Protein 1WY9 (pdb70)

CATH classification: 1.10.238.10

Nearest PDB structures (foldseek):
  1wy9-assembly1_A  TM=1.009E+00  e=7.025E-19  Mus musculus
  2d58-assembly1_A  TM=7.944E-01  e=2.315E-12  Homo sapiens
  2jjz-assembly3_C  TM=7.724E-01  e=2.182E-10  Homo sapiens
  2g2b-assembly1_A  TM=6.804E-01  e=5.545E-11  Homo sapiens
  2vtg-assembly1_A  TM=7.679E-01  e=1.416E-08  Homo sapiens

Radius of gyration: 14.22 Å; Cα contacts (8 Å, |Δi|>4): 93; chains: 1; bounding bo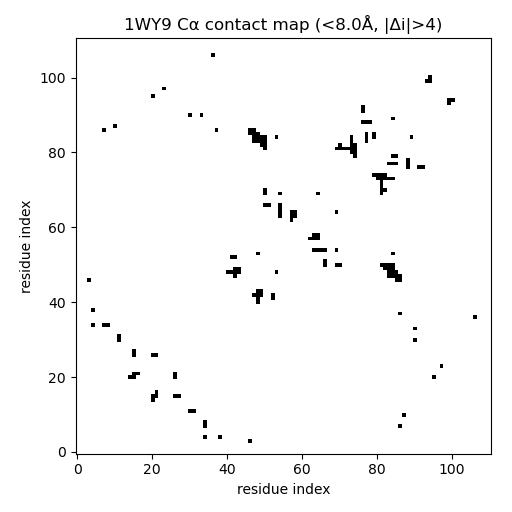x: 37×31×33 Å

Sequence (111 aa):
KAQQEERLEGINKQFLDDPKYSNDEDLPSKLEAFKVKYMEFDLNGNGDIDIMSLKRMLEKLGVPKTHLELKRLIREVSSGSEETFSYSDFLRMMLGKRSAILRMILMYEEK

GO terms:
  GO:0030046 parallel actin filament bundle assembly (P, IDA)
  GO:0051015 actin filament binding (F, IMP)
  GO:0051764 actin crosslink formation (P, IMP)
  GO:0001726 ruffle (C, IDA)
  GO:0001891 phagocytic cup (C, IDA)
  GO:0005737 cytoplasm (C, IDA)
  GO:0005884 actin filament (C, IDA)
  GO:0051017 actin filament bundle assembly (P, IDA)
  GO:0005515 protein binding (F, IPI)
  GO:0032587 ruffle membrane (C, IDA)
  GO:0005509 calcium ion binding (F, IDA)
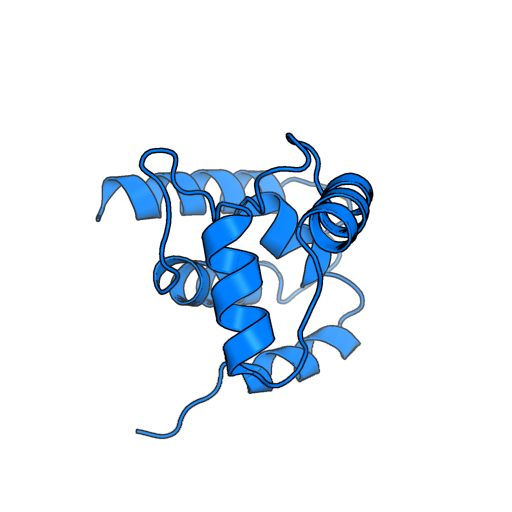  GO:0005634 nucleus (C, IDA)
  GO:0030027 lamellipodium (C, IDA)
  GO:0016601 Rac protein signal transduction (P, IMP)
  GO:0097178 ruffle assembly (P, IMP)
  GO:0006911 phagocytosis, engulfment (P, IMP)

Solvent-accessible surface area: 7645 Å² total; per-residue (Å²): 170,74,98,26,62,96,119,3,65,39,43,8,149,113,11,68,122,54,106,164,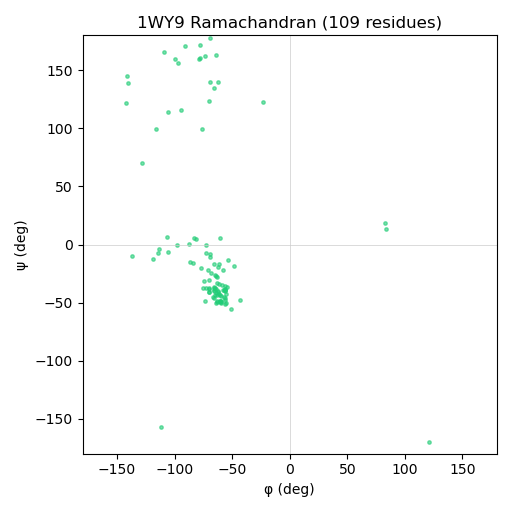22,87,133,27,118,57,6,73,78,9,2,91,36,4,14,90,53,0,64,107,46,99,45,47,91,96,4,25,3,50,10,113,8,24,54,136,47,40,79,145,140,58,84,96,77,74,70,116,73,2,48,170,94,3,150,134,72,20,92,49,62,46,84,28,20,22,3,20,1,13,0,82,89,30,13,38,148,176,69,6,70,123,100,27,127,157,50,149,100,144,202

B-factor: mean 39.29, std 13.26, range [19.3, 87.41]

Foldseek 3Di:
DVVLLVVLVVVLVVVCVDPVPVPPPCSVVVSVVLSVVLVPFDADPVSWQFLVSVQVVCVVVVRHDDSVRQLVVCVVQDPDHSGTCHSVSVVSVQDDDCVSVVVVCVVDDDD

InterPro domains:
  IPR002048 EF-hand domain [PS50222] (45-80)
  IPR011992 EF-hand domain pair [SSF47473] (36-111)
  IPR042433 Allograft inflammatory factor 1 [PTHR10356] (2-147)
  IPR049025 Allograft inflammatory factor 1-like, EF-hand domain pair [PF21008] (8-147)

Secondary structure (DSSP, 8-state):
-HHHHHHHHHHHHHHTT-HHHHT-TTHHHHHHHHHHHHTTS---TTSSEEHHHHHHHHHHTT----HHHHHHHHHHH-SS-TTEE-HHHHHHHH-SSGGGGGGGGGG----

Organism: Mus musculus (NCBI:txid10090)

Structure (mmCIF, N/CA/C/O backbone):
data_1WY9
#
_entry.id   1WY9
#
_cell.length_a   44.056
_cell.length_b   44.056
_cell.length_c   99.144
_cell.angle_alpha   90.00
_cell.angle_beta   90.00
_cell.angle_gamma   120.00
#
_symmetry.space_group_name_H-M   'P 32 2 1'
#
loop_
_entity.id
_entity.type
_entity.pdbx_description
1 polymer 'Allograft inflammatory factor 1'
2 non-polymer 'CALCIUM ION'
3 water water
#
loop_
_atom_site.group_PDB
_atom_site.id
_atom_site.type_symbol
_atom_site.label_atom_id
_atom_site.label_alt_id
_atom_site.label_comp_id
_atom_site.label_asym_id
_atom_site.label_entity_id
_atom_site.label_seq_id
_atom_site.pdbx_PDB_ins_code
_atom_site.Cartn_x
_atom_site.Cartn_y
_atom_site.Cartn_z
_atom_site.occupancy
_atom_site.B_iso_or_equiv
_atom_site.auth_seq_id
_atom_site.auth_comp_id
_atom_site.auth_asym_id
_atom_site.auth_atom_id
_atom_site.pdbx_PDB_model_num
ATOM 1 N N . LYS A 1 17 ? 11.384 36.011 66.430 1.00 56.96 17 LYS A N 1
ATOM 2 C CA . LYS A 1 17 ? 11.795 36.381 67.816 1.00 55.97 17 LYS A CA 1
ATOM 3 C C . LYS A 1 17 ? 12.064 35.148 68.676 1.00 54.17 17 LYS A C 1
ATOM 4 O O . LYS A 1 17 ? 11.855 34.006 68.246 1.00 52.76 17 LYS A O 1
ATOM 10 N N . ALA A 1 18 ? 12.518 35.394 69.901 1.00 51.74 18 ALA A N 1
ATOM 11 C CA . ALA A 1 18 ? 12.833 34.327 70.843 1.00 48.58 18 ALA A CA 1
ATOM 12 C C . ALA A 1 18 ? 11.605 33.491 71.203 1.00 46.43 18 ALA A C 1
ATOM 13 O O . ALA A 1 18 ? 11.691 32.270 71.306 1.00 44.70 18 ALA A O 1
ATOM 15 N N . GLN A 1 19 ? 10.466 34.145 71.401 1.00 44.46 19 GLN A N 1
ATOM 16 C CA . GLN A 1 19 ? 9.252 33.419 71.747 1.00 43.28 19 GLN A CA 1
ATOM 17 C C . GLN A 1 19 ? 8.805 32.543 70.578 1.00 43.37 19 GLN A C 1
ATOM 18 O O . GLN A 1 19 ? 8.468 31.369 70.763 1.00 43.51 19 GLN A O 1
ATOM 24 N N . GLN A 1 20 ? 8.817 33.112 69.376 1.00 43.02 20 GLN A N 1
ATOM 25 C CA . GLN A 1 20 ? 8.412 32.373 68.188 1.00 42.94 20 GLN A CA 1
ATOM 26 C C . GLN A 1 20 ? 9.252 31.103 68.056 1.00 42.69 20 GLN A C 1
ATOM 27 O O . GLN A 1 20 ? 8.740 30.035 67.721 1.00 42.00 20 GLN A O 1
ATOM 33 N N . GLU A 1 21 ? 10.541 31.218 68.352 1.00 42.39 21 GLU A N 1
ATOM 34 C CA . GLU A 1 21 ? 11.434 30.076 68.248 1.00 42.82 21 GLU A CA 1
ATOM 35 C C . GLU A 1 21 ? 11.181 29.021 69.326 1.00 40.35 21 GLU A C 1
ATOM 36 O O . GLU A 1 21 ? 11.266 27.818 69.059 1.00 39.26 21 GLU A O 1
ATOM 42 N N . GLU A 1 22 ? 10.874 29.469 70.541 1.00 37.55 22 GLU A N 1
ATOM 43 C CA . GLU A 1 22 ? 10.614 28.544 71.641 1.00 35.39 22 GLU A CA 1
ATOM 44 C C . GLU A 1 22 ? 9.342 27.767 71.333 1.00 30.99 22 GLU A C 1
ATOM 45 O O . GLU A 1 22 ? 9.244 26.579 71.636 1.00 30.24 22 GLU A O 1
ATOM 51 N N . ARG A 1 23 ? 8.376 28.445 70.725 1.00 28.97 23 ARG A N 1
ATOM 52 C CA . ARG A 1 23 ? 7.115 27.809 70.345 1.00 31.29 23 ARG A CA 1
ATOM 53 C C . ARG A 1 23 ? 7.411 26.679 69.361 1.00 28.97 23 ARG A C 1
ATOM 54 O O . ARG A 1 23 ? 6.928 25.558 69.520 1.00 29.80 23 ARG A O 1
ATOM 62 N N . LEU A 1 24 ? 8.212 26.977 68.345 1.00 27.74 24 LEU A N 1
ATOM 63 C CA . LEU A 1 24 ? 8.560 25.960 67.360 1.00 28.16 24 LEU A CA 1
ATOM 64 C C . LEU A 1 24 ? 9.348 24.844 68.040 1.00 27.31 24 LEU A C 1
ATOM 65 O O . LEU A 1 24 ? 9.180 23.670 67.715 1.00 26.88 24 LEU A O 1
ATOM 70 N N . GLU A 1 25 ? 10.211 25.214 68.981 1.00 27.08 25 GLU A N 1
ATOM 71 C CA . GLU A 1 25 ? 11.000 24.218 69.694 1.00 29.60 25 GLU A CA 1
ATOM 72 C C . GLU A 1 25 ? 10.040 23.368 70.515 1.00 27.91 25 GLU A C 1
ATOM 73 O O . GLU A 1 25 ? 10.221 22.156 70.648 1.00 28.62 25 GLU A O 1
ATOM 79 N N . GLY A 1 26 ? 9.004 24.008 71.052 1.00 26.99 26 GLY A N 1
ATOM 80 C CA . GLY A 1 26 ? 8.006 23.276 71.815 1.00 26.84 26 GLY A CA 1
ATOM 81 C C . GLY A 1 26 ? 7.341 22.250 70.908 1.00 24.38 26 GLY A C 1
ATOM 82 O O . GLY A 1 26 ? 7.123 21.109 71.300 1.00 23.66 26 GLY A O 1
ATOM 83 N N . ILE A 1 27 ? 7.022 22.658 69.682 1.00 24.80 27 ILE A N 1
ATOM 84 C CA . ILE A 1 27 ? 6.407 21.753 68.714 1.00 23.65 27 ILE A CA 1
ATOM 85 C C . ILE A 1 27 ? 7.391 20.649 68.331 1.00 25.81 27 ILE A C 1
ATOM 86 O O . ILE A 1 27 ? 6.990 19.492 68.150 1.00 25.59 27 ILE A O 1
ATOM 91 N N . ASN A 1 28 ? 8.671 21.001 68.192 1.00 24.42 28 ASN A N 1
ATOM 92 C CA . ASN A 1 28 ? 9.685 20.001 67.858 1.00 26.57 28 ASN A CA 1
ATOM 93 C C . ASN A 1 28 ? 9.706 18.953 68.965 1.00 28.17 28 ASN A C 1
ATOM 94 O O . ASN A 1 28 ? 9.658 17.753 68.696 1.00 29.19 28 ASN A O 1
ATOM 99 N N . LYS A 1 29 ? 9.777 19.406 70.213 1.00 30.09 29 LYS A N 1
ATOM 100 C CA . LYS A 1 29 ? 9.791 18.473 71.336 1.00 33.70 29 LYS A CA 1
ATOM 101 C C . LYS A 1 29 ? 8.555 17.603 71.258 1.00 35.05 29 LYS A C 1
ATOM 102 O O . LYS A 1 29 ? 8.613 16.407 71.531 1.00 36.25 29 LYS A O 1
ATOM 108 N N . GLN A 1 30 ? 7.438 18.207 70.867 1.00 35.12 30 GLN A N 1
ATOM 109 C CA . GLN A 1 30 ? 6.206 17.457 70.709 1.00 36.81 30 GLN A CA 1
ATOM 110 C C . GLN A 1 30 ? 6.493 16.327 69.726 1.00 37.34 30 GLN A C 1
ATOM 111 O O . GLN A 1 30 ? 6.210 15.165 70.005 1.00 35.79 30 GLN A O 1
ATOM 117 N N . PHE A 1 31 ? 7.072 16.674 68.578 1.00 37.58 31 PHE A N 1
ATOM 118 C CA . PHE A 1 31 ? 7.394 15.674 67.564 1.00 39.23 31 PHE A CA 1
ATOM 119 C C . PHE A 1 31 ? 8.455 14.663 68.016 1.00 41.06 31 PHE A C 1
ATOM 120 O O . PHE A 1 31 ? 8.487 13.538 67.520 1.00 40.26 31 PHE A O 1
ATOM 128 N N . LEU A 1 32 ? 9.321 15.054 68.948 1.00 45.33 32 LEU A N 1
ATOM 129 C CA . LEU A 1 32 ? 10.358 14.139 69.442 1.00 49.09 32 LEU A CA 1
ATOM 130 C C . LEU A 1 32 ? 9.805 13.042 70.354 1.00 52.58 32 LEU A C 1
ATOM 131 O O . LEU A 1 32 ? 10.560 12.206 70.852 1.00 53.51 32 LEU A O 1
ATOM 136 N N . ASP A 1 33 ? 8.497 13.051 70.587 1.00 56.23 33 ASP A N 1
ATOM 137 C CA . ASP A 1 33 ? 7.874 12.037 71.431 1.00 60.94 33 ASP A CA 1
ATOM 138 C C . ASP A 1 33 ? 6.849 11.245 70.640 1.00 62.92 33 ASP A C 1
ATOM 139 O O . ASP A 1 33 ? 6.371 10.204 71.090 1.00 64.45 33 ASP A O 1
ATOM 144 N N . ASP A 1 34 ? 6.518 11.749 69.457 1.00 64.73 34 ASP A N 1
ATOM 145 C CA . ASP A 1 34 ? 5.557 11.094 68.588 1.00 66.05 34 ASP A CA 1
ATOM 146 C C . ASP A 1 34 ? 6.183 9.821 68.040 1.00 67.04 34 ASP A C 1
ATOM 147 O O . ASP A 1 34 ? 7.245 9.858 67.421 1.00 66.68 34 ASP A O 1
ATOM 152 N N . PRO A 1 35 ? 5.530 8.672 68.268 1.00 69.09 35 PRO A N 1
ATOM 153 C CA . PRO A 1 35 ? 6.007 7.361 67.809 1.00 69.17 35 PRO A CA 1
ATOM 154 C C . PRO A 1 35 ? 6.275 7.264 66.308 1.00 69.38 35 PRO A C 1
ATOM 155 O O . PRO A 1 35 ? 7.277 6.686 65.886 1.00 69.81 35 PRO A O 1
ATOM 159 N N . LYS A 1 36 ? 5.382 7.832 65.505 1.00 68.88 36 LYS A N 1
ATOM 160 C CA . LYS A 1 36 ? 5.530 7.780 64.055 1.00 68.31 36 LYS A CA 1
ATOM 161 C C . LYS A 1 36 ? 6.806 8.447 63.535 1.00 67.74 36 LYS A C 1
ATOM 162 O O . LYS A 1 36 ? 7.000 8.560 62.322 1.00 67.28 36 LYS A O 1
ATOM 168 N N . TYR A 1 37 ? 7.679 8.883 64.439 1.00 66.36 37 TYR A N 1
ATOM 169 C CA . TYR A 1 37 ? 8.919 9.535 64.023 1.00 66.02 37 TYR A CA 1
ATOM 170 C C . TYR A 1 37 ? 10.112 9.061 64.838 1.00 66.00 37 TYR A C 1
ATOM 171 O O . TYR A 1 37 ? 11.260 9.366 64.514 1.00 64.96 37 TYR A O 1
ATOM 180 N N . SER A 1 38 ? 9.829 8.311 65.895 1.00 66.69 38 SER A N 1
ATOM 181 C CA . SER A 1 38 ? 10.870 7.790 66.775 1.00 67.18 38 SER A CA 1
ATOM 182 C C . SER A 1 38 ? 11.876 6.923 66.021 1.00 66.39 38 SER A C 1
ATOM 183 O O . SER A 1 38 ? 13.010 6.744 66.463 1.00 65.90 38 SER A O 1
ATOM 186 N N . ASN A 1 39 ? 11.455 6.403 64.873 1.00 66.32 39 ASN A N 1
ATOM 187 C CA . ASN A 1 39 ? 12.293 5.532 64.057 1.00 65.71 39 ASN A CA 1
ATOM 188 C C . ASN A 1 39 ? 13.268 6.262 63.132 1.00 64.51 39 ASN A C 1
ATOM 189 O O . ASN A 1 39 ? 13.947 5.623 62.322 1.00 65.02 39 ASN A O 1
ATOM 194 N N . ASP A 1 40 ? 13.338 7.589 63.250 1.00 62.70 40 ASP A N 1
ATOM 195 C CA . ASP A 1 40 ? 14.238 8.405 62.424 1.00 59.24 40 ASP A CA 1
ATOM 196 C C . ASP A 1 40 ? 15.432 8.891 63.246 1.00 57.63 40 ASP A C 1
ATOM 197 O O . ASP A 1 40 ? 15.276 9.695 64.159 1.00 55.85 40 ASP A O 1
ATOM 202 N N . GLU A 1 41 ? 16.626 8.419 62.898 1.00 57.59 41 GLU A N 1
ATOM 203 C CA . GLU A 1 41 ? 17.847 8.787 63.613 1.00 57.17 41 GLU A CA 1
ATOM 204 C C . GLU A 1 41 ? 18.328 10.213 63.356 1.00 55.96 41 GLU A C 1
ATOM 205 O O . GLU A 1 41 ? 19.269 10.680 63.998 1.00 55.87 41 GLU A O 1
ATOM 211 N N . ASP A 1 42 ? 17.696 10.901 62.413 1.00 54.87 42 ASP A N 1
ATOM 212 C CA . ASP A 1 42 ? 18.083 12.271 62.097 1.00 52.70 42 ASP A CA 1
ATOM 213 C C . ASP A 1 42 ? 16.979 13.253 62.458 1.00 50.23 42 ASP A C 1
ATOM 214 O O . ASP A 1 42 ? 17.155 14.466 62.319 1.00 50.13 42 ASP A O 1
ATOM 219 N N . LEU A 1 43 ? 15.845 12.727 62.917 1.00 46.03 43 LEU A N 1
ATOM 220 C CA . LEU A 1 43 ? 14.712 13.569 63.292 1.00 43.98 43 LEU A CA 1
ATOM 221 C C . LEU A 1 43 ? 15.141 14.796 64.098 1.00 42.07 43 LEU A C 1
ATOM 222 O O . LEU A 1 43 ? 14.721 15.916 63.801 1.00 42.38 43 LEU A O 1
ATOM 227 N N . PRO A 1 44 ? 15.984 14.603 65.130 1.00 40.52 44 PRO A N 1
ATOM 228 C CA . PRO A 1 44 ? 16.431 15.739 65.946 1.00 38.61 44 PRO A CA 1
ATOM 229 C C . PRO A 1 44 ? 17.099 16.835 65.121 1.00 38.17 44 PRO A C 1
ATOM 230 O O . PRO A 1 44 ? 16.804 18.022 65.292 1.00 37.37 44 PRO A O 1
ATOM 234 N N . SER A 1 45 ? 18.003 16.426 64.233 1.00 37.12 45 SER A N 1
ATOM 235 C CA . SER A 1 45 ? 18.727 17.358 63.373 1.00 36.82 45 SER A CA 1
ATOM 236 C C . SER A 1 45 ? 17.802 17.972 62.327 1.00 34.62 45 SER A C 1
ATOM 237 O O . SER A 1 45 ? 17.895 19.161 62.027 1.00 33.14 45 SER A O 1
ATOM 240 N N . LYS A 1 46 ? 16.920 17.159 61.761 1.00 33.51 46 LYS A N 1
ATOM 241 C CA . LYS A 1 46 ? 15.989 17.665 60.768 1.00 35.37 46 LYS A CA 1
ATOM 242 C C . LYS A 1 46 ? 15.116 18.772 61.366 1.00 34.48 46 LYS A C 1
ATOM 243 O O . LYS A 1 46 ? 14.982 19.847 60.780 1.00 34.43 46 LYS A O 1
ATOM 249 N N . LEU A 1 47 ? 14.545 18.506 62.540 1.00 33.87 47 LEU A N 1
ATOM 250 C CA . LEU A 1 47 ? 13.674 19.463 63.226 1.00 32.21 47 LEU A CA 1
ATOM 251 C C . LEU A 1 47 ? 14.339 20.804 63.487 1.00 29.94 47 LEU A C 1
ATOM 252 O O . LEU A 1 47 ? 13.694 21.847 63.374 1.00 29.46 47 LEU A O 1
ATOM 257 N N . GLU A 1 48 ? 15.617 20.784 63.853 1.00 27.11 48 GLU A N 1
ATOM 258 C CA . GLU A 1 48 ? 16.332 22.034 64.099 1.00 28.43 48 GLU A CA 1
ATOM 259 C C . GLU A 1 48 ? 16.450 22.828 62.801 1.00 27.34 48 GLU A C 1
ATOM 260 O O . GLU A 1 48 ? 16.242 24.039 62.778 1.00 28.10 48 GLU A O 1
ATOM 266 N N . ALA A 1 49 ? 16.776 22.135 61.716 1.00 25.04 49 ALA A N 1
ATOM 267 C CA . ALA A 1 49 ? 16.940 22.786 60.418 1.00 26.05 49 ALA A CA 1
ATOM 268 C C . ALA A 1 49 ? 15.619 23.274 59.825 1.00 24.99 49 ALA A C 1
ATOM 269 O O . ALA A 1 49 ? 15.570 24.329 59.200 1.00 25.97 49 ALA A O 1
ATOM 271 N N . PHE A 1 50 ? 14.550 22.510 60.007 1.00 23.70 50 PHE A N 1
ATOM 272 C CA . PHE A 1 50 ? 13.259 22.928 59.480 1.00 24.53 50 PHE A CA 1
ATOM 273 C C . PHE A 1 50 ? 12.743 24.128 60.271 1.00 23.59 50 PHE A C 1
ATOM 274 O O . PHE A 1 50 ? 12.039 24.987 59.734 1.00 22.11 50 PHE A O 1
ATOM 282 N N . LYS A 1 51 ? 13.103 24.187 61.547 1.00 25.53 51 LYS A N 1
ATOM 283 C CA . LYS A 1 51 ? 12.689 25.291 62.414 1.00 24.35 51 LYS A CA 1
ATOM 284 C C . LYS A 1 51 ? 13.291 26.590 61.888 1.00 25.44 51 LYS A C 1
ATOM 285 O O . LYS A 1 51 ? 12.597 27.601 61.743 1.00 24.96 51 LYS A O 1
ATOM 291 N N . VAL A 1 52 ? 14.592 26.552 61.608 1.00 26.47 52 VAL A N 1
ATOM 292 C CA . VAL A 1 52 ? 15.318 27.712 61.084 1.00 27.97 52 VAL A CA 1
ATOM 293 C C . VAL A 1 52 ? 14.671 28.241 59.808 1.00 27.79 52 VAL A C 1
ATOM 294 O O . VAL A 1 52 ? 14.399 29.442 59.672 1.00 28.19 52 VAL A O 1
ATOM 298 N N . LYS A 1 53 ? 14.433 27.331 58.870 1.00 26.92 53 LYS A N 1
ATOM 299 C CA . LYS A 1 53 ? 13.822 27.677 57.595 1.00 26.38 53 LYS A CA 1
ATOM 300 C C . LYS A 1 53 ? 12.426 28.269 57.760 1.00 26.52 53 LYS A C 1
ATOM 301 O O . LYS A 1 53 ? 12.111 29.305 57.177 1.00 24.49 53 LYS A O 1
ATOM 307 N N . TYR A 1 54 ? 11.588 27.600 58.548 1.00 27.01 54 TYR A N 1
ATOM 308 C CA . TYR A 1 54 ? 10.225 28.065 58.760 1.00 29.13 54 TYR A CA 1
ATOM 309 C C . TYR A 1 54 ? 10.225 29.500 59.289 1.00 29.46 54 TYR A C 1
ATOM 310 O O . TYR A 1 54 ? 9.344 30.297 58.953 1.00 25.50 54 TYR A O 1
ATOM 319 N N . MET A 1 55 ? 11.225 29.808 60.114 1.00 31.16 55 MET A N 1
ATOM 320 C CA . MET A 1 55 ? 11.392 31.138 60.708 1.00 34.65 55 MET A CA 1
ATOM 321 C C . MET A 1 55 ? 11.593 32.211 59.639 1.00 34.14 55 MET A C 1
ATOM 322 O O . MET A 1 55 ? 11.462 33.402 59.912 1.00 33.06 55 MET A O 1
ATOM 327 N N . GLU A 1 56 ? 11.922 31.780 58.428 1.00 34.17 56 GLU A N 1
ATOM 328 C CA . GLU A 1 56 ? 12.163 32.702 57.323 1.00 36.28 56 GLU A CA 1
ATOM 329 C C . GLU A 1 56 ? 10.922 33.115 56.545 1.00 34.27 56 GLU A C 1
ATOM 330 O O . GLU A 1 56 ? 10.969 34.066 55.769 1.00 36.50 56 GLU A O 1
ATOM 336 N N . PHE A 1 57 ? 9.823 32.398 56.724 1.00 31.80 57 PHE A N 1
ATOM 337 C CA . PHE A 1 57 ? 8.613 32.720 55.987 1.00 30.73 57 PHE A CA 1
ATOM 338 C C . PHE A 1 57 ? 7.838 33.906 56.547 1.00 32.46 57 PHE A C 1
ATOM 339 O O . PHE A 1 57 ? 8.002 34.284 57.709 1.00 29.93 57 PHE A O 1
ATOM 347 N N . ASP A 1 58 ? 7.000 34.494 55.697 1.00 34.31 58 ASP A N 1
ATOM 348 C CA . ASP A 1 58 ? 6.156 35.616 56.090 1.00 36.96 58 ASP A CA 1
ATOM 349 C C . ASP A 1 58 ? 5.034 34.990 56.905 1.00 34.91 58 ASP A C 1
ATOM 350 O O . ASP A 1 58 ? 4.090 34.437 56.341 1.00 36.98 58 ASP A O 1
ATOM 355 N N . LEU A 1 59 ? 5.151 35.062 58.229 1.00 33.81 59 LEU A N 1
ATOM 356 C CA . LEU A 1 59 ? 4.164 34.462 59.129 1.00 34.28 59 LEU A CA 1
ATOM 357 C C . LEU A 1 59 ? 3.163 35.468 59.687 1.00 35.58 59 LEU A C 1
ATOM 358 O O . LEU A 1 59 ? 3.421 36.674 59.699 1.00 35.60 59 LEU A O 1
ATOM 363 N N . ASN A 1 60 ? 2.022 34.960 60.152 1.00 36.65 60 ASN A N 1
ATOM 364 C CA . ASN A 1 60 ? 0.981 35.800 60.738 1.00 36.27 60 ASN A CA 1
ATOM 365 C C . ASN A 1 60 ? 1.223 35.906 62.244 1.00 37.54 60 ASN A C 1
ATOM 366 O O . ASN A 1 60 ? 2.067 35.197 62.788 1.00 36.89 60 ASN A O 1
ATOM 371 N N . GLY A 1 61 ? 0.482 36.786 62.911 1.00 38.50 61 GLY A N 1
ATOM 372 C CA . GLY A 1 61 ? 0.656 36.966 64.343 1.00 38.63 61 GLY A CA 1
ATOM 373 C C . GLY A 1 61 ? 0.556 35.688 65.153 1.00 39.36 61 GLY A C 1
ATOM 374 O O . GLY A 1 61 ? 0.928 35.649 66.324 1.00 40.16 61 GLY A O 1
ATOM 375 N N . ASN A 1 62 ? 0.060 34.632 64.528 1.00 40.14 62 ASN A N 1
ATOM 376 C CA . ASN A 1 62 ? -0.095 33.356 65.207 1.00 41.31 62 ASN A CA 1
ATOM 377 C C . ASN A 1 62 ? 1.069 32.406 64.904 1.00 39.51 62 ASN A C 1
ATOM 378 O O . ASN A 1 62 ? 1.118 31.279 65.404 1.00 39.16 62 ASN A O 1
ATOM 383 N N . GLY A 1 63 ? 2.003 32.873 64.080 1.00 36.93 63 GLY A N 1
ATOM 384 C CA . GLY A 1 63 ? 3.150 32.061 63.720 1.00 34.77 63 GLY A CA 1
ATOM 385 C C . GLY A 1 63 ? 2.902 31.083 62.582 1.00 32.29 63 GLY A C 1
ATOM 386 O O . GLY A 1 63 ? 3.704 30.178 62.364 1.00 32.70 63 GLY A O 1
ATOM 387 N N . ASP A 1 64 ? 1.794 31.245 61.861 1.00 30.52 64 ASP A N 1
ATOM 388 C CA . ASP A 1 64 ? 1.487 30.350 60.739 1.00 29.95 64 ASP A CA 1
ATOM 389 C C . ASP A 1 64 ? 1.635 31.055 59.400 1.00 27.61 64 ASP A C 1
ATOM 390 O O . ASP A 1 64 ? 1.702 32.282 59.329 1.00 26.22 64 ASP A O 1
ATOM 395 N N . ILE A 1 65 ? 1.678 30.266 58.334 1.00 26.71 65 ILE A N 1
ATOM 396 C CA . ILE A 1 65 ? 1.742 30.833 56.993 1.00 26.92 65 ILE A CA 1
ATOM 397 C C . ILE A 1 65 ? 0.283 30.884 56.543 1.00 25.99 65 ILE A C 1
ATOM 398 O O . ILE A 1 65 ? -0.367 29.840 56.423 1.00 24.41 65 ILE A O 1
ATOM 403 N N . ASP A 1 66 ? -0.255 32.079 56.325 1.00 27.18 66 ASP A N 1
ATOM 404 C CA . ASP A 1 66 ? -1.635 32.138 55.873 1.00 29.61 66 ASP A CA 1
ATOM 405 C C . ASP A 1 66 ? -1.686 31.802 54.388 1.00 29.32 66 ASP A C 1
ATOM 406 O O . ASP A 1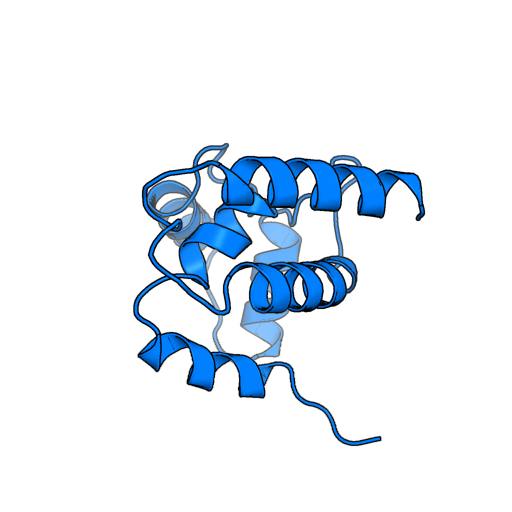 66 ? -0.677 31.860 53.685 1.00 28.35 66 ASP A O 1
ATOM 411 N N . ILE A 1 67 ? -2.870 31.429 53.925 1.00 29.62 67 ILE A N 1
ATOM 412 C CA . ILE A 1 67 ? -3.067 31.052 52.543 1.00 28.46 67 ILE A CA 1
ATOM 413 C C . ILE A 1 67 ? -2.609 32.115 51.531 1.00 27.92 67 ILE A C 1
ATOM 414 O O . ILE A 1 67 ? -2.074 31.770 50.476 1.00 25.17 67 ILE A O 1
ATOM 419 N N . MET A 1 68 ? -2.795 33.396 51.850 1.00 26.96 68 MET A N 1
ATOM 420 C CA . MET A 1 68 ? -2.388 34.465 50.935 1.00 28.84 68 MET A CA 1
ATOM 421 C C . MET A 1 68 ? -0.877 34.505 50.748 1.00 28.42 68 MET A C 1
ATOM 422 O O . MET A 1 68 ? -0.386 34.792 49.659 1.00 26.00 68 MET A O 1
ATOM 427 N N . SER A 1 69 ? -0.148 34.239 51.826 1.00 27.28 69 SER A N 1
ATOM 428 C CA . SER A 1 69 ? 1.304 34.231 51.789 1.00 26.81 69 SER A CA 1
ATOM 429 C C . SER A 1 69 ? 1.770 33.017 50.987 1.00 24.87 69 SER A C 1
ATOM 430 O O . SER A 1 69 ? 2.718 33.096 50.198 1.00 24.84 69 SER A O 1
ATOM 433 N N . LEU A 1 70 ? 1.098 31.893 51.193 1.00 22.14 70 LEU A N 1
ATOM 434 C CA . LEU A 1 70 ? 1.438 30.667 50.482 1.00 23.91 70 LEU A CA 1
ATOM 435 C C . LEU A 1 70 ? 1.223 30.844 48.968 1.00 23.78 70 LEU A C 1
ATOM 436 O O . LEU A 1 70 ? 2.046 30.422 48.151 1.00 21.94 70 LEU A O 1
ATOM 441 N N . LYS A 1 71 ? 0.104 31.473 48.611 1.00 22.78 71 LYS A N 1
ATOM 442 C CA . LYS A 1 71 ? -0.258 31.721 47.212 1.00 22.60 71 LYS A CA 1
ATOM 443 C C . LYS A 1 71 ? 0.799 32.587 46.547 1.00 22.25 71 LYS A C 1
ATOM 444 O O . LYS A 1 71 ? 1.204 32.340 45.409 1.00 21.43 71 LYS A O 1
ATOM 450 N N . ARG A 1 72 ? 1.238 33.610 47.269 1.00 21.59 72 ARG A N 1
ATOM 451 C CA . ARG A 1 72 ? 2.243 34.529 46.762 1.00 21.51 72 ARG A CA 1
ATOM 452 C C . ARG A 1 72 ? 3.532 33.770 46.438 1.00 21.11 72 ARG A C 1
ATOM 453 O O . ARG A 1 72 ? 4.068 33.900 45.338 1.00 20.75 72 ARG A O 1
ATOM 461 N N . MET A 1 73 ? 4.014 32.967 47.388 1.00 20.48 73 MET A N 1
ATOM 462 C CA . MET A 1 73 ? 5.239 32.189 47.197 1.00 21.70 73 MET A CA 1
ATOM 463 C C . MET A 1 73 ? 5.141 31.234 46.014 1.00 21.52 73 MET A C 1
ATOM 464 O O . MET A 1 73 ? 6.035 31.189 45.174 1.00 20.61 73 MET A O 1
ATOM 469 N N . LEU A 1 74 ? 4.060 30.463 45.955 1.00 24.08 74 LEU A N 1
ATOM 470 C CA . LEU A 1 74 ? 3.875 29.508 44.871 1.00 24.40 74 LEU A CA 1
ATOM 471 C C . LEU A 1 74 ? 3.810 30.207 43.517 1.00 27.64 74 LEU A C 1
ATOM 472 O O . LEU A 1 74 ? 4.268 29.669 42.505 1.00 27.96 74 LEU A O 1
ATOM 477 N N . GLU A 1 75 ? 3.249 31.413 43.486 1.00 29.45 75 GLU A N 1
ATOM 478 C CA . GLU A 1 75 ? 3.180 32.145 42.226 1.00 30.30 75 GLU A CA 1
ATOM 479 C C . GLU A 1 75 ? 4.574 32.638 41.868 1.00 31.03 75 GLU A C 1
ATOM 480 O O . GLU A 1 75 ? 4.956 32.654 40.696 1.00 29.32 75 GLU A O 1
ATOM 486 N N . LYS A 1 76 ? 5.338 33.044 42.877 1.00 31.28 76 LYS A N 1
ATOM 487 C CA . LYS A 1 76 ? 6.685 33.536 42.621 1.00 33.45 76 LYS A CA 1
ATOM 488 C C . LYS A 1 76 ? 7.641 32.426 42.211 1.00 34.47 76 LYS A C 1
ATOM 489 O O . LYS A 1 76 ? 8.654 32.686 41.575 1.00 34.99 76 LYS A O 1
ATOM 495 N N . LEU A 1 77 ? 7.305 31.191 42.570 1.00 35.78 77 LEU A N 1
ATOM 496 C CA . LEU A 1 77 ? 8.128 30.045 42.224 1.00 36.47 77 LEU A CA 1
ATOM 497 C C . LEU A 1 77 ? 7.728 29.506 40.854 1.00 39.31 77 LEU A C 1
ATOM 498 O O . LEU A 1 77 ? 8.298 28.525 40.369 1.00 40.60 77 LEU A O 1
ATOM 503 N N . GLY A 1 78 ? 6.740 30.145 40.232 1.00 38.23 78 GLY A N 1
ATOM 504 C CA . GLY A 1 78 ? 6.300 29.704 38.923 1.00 36.18 78 GLY A CA 1
ATOM 505 C C . GLY A 1 78 ? 5.310 28.555 38.942 1.00 34.38 78 GLY A C 1
ATOM 506 O O . GLY A 1 78 ? 5.146 27.877 37.937 1.00 34.00 78 GLY A O 1
ATOM 507 N N . VAL A 1 79 ? 4.660 28.327 40.080 1.00 32.99 79 VAL A N 1
ATOM 508 C CA . VAL A 1 79 ? 3.656 27.267 40.198 1.00 32.76 79 VAL A CA 1
ATOM 509 C C . VAL A 1 79 ? 2.375 27.871 40.787 1.00 31.61 79 VAL A C 1
ATOM 510 O O . VAL A 1 79 ? 2.011 27.605 41.928 1.00 32.89 79 VAL A O 1
ATOM 514 N N . PRO A 1 80 ? 1.673 28.705 40.007 1.00 32.44 80 PRO A N 1
ATOM 515 C CA . PRO A 1 80 ? 0.440 29.340 40.480 1.00 31.91 80 PRO A CA 1
ATOM 516 C C . PRO A 1 80 ? -0.704 28.389 40.828 1.00 32.18 80 PRO A C 1
ATOM 517 O O . PRO A 1 80 ? -0.932 27.405 40.133 1.00 34.68 80 PRO A O 1
ATOM 521 N N . LYS A 1 81 ? -1.407 28.704 41.914 1.00 30.06 81 LYS A N 1
ATOM 522 C CA . LYS A 1 81 ? -2.551 27.931 42.400 1.00 30.28 81 LYS A CA 1
ATOM 523 C C . LYS A 1 81 ? -3.629 28.896 42.893 1.00 27.66 81 LYS A C 1
ATOM 524 O O . LYS A 1 81 ? -3.313 29.892 43.541 1.00 26.89 81 LYS A O 1
ATOM 530 N N . THR A 1 82 ? -4.896 28.610 42.597 1.00 25.51 82 THR A N 1
ATOM 531 C CA . THR A 1 82 ? -5.970 29.503 43.028 1.00 25.84 82 THR A CA 1
ATOM 532 C C . THR A 1 82 ? -6.230 29.402 44.531 1.00 28.03 82 THR A C 1
ATOM 533 O O . THR A 1 82 ? -5.821 28.445 45.182 1.00 25.95 82 THR A O 1
ATOM 537 N N . HIS A 1 83 ? -6.913 30.410 45.065 1.00 29.32 83 HIS A N 1
ATOM 538 C CA . HIS A 1 83 ? -7.259 30.467 46.478 1.00 30.88 83 HIS A CA 1
ATOM 539 C C . HIS A 1 83 ? -7.918 29.150 46.868 1.00 31.13 83 HIS A C 1
ATOM 540 O O . HIS A 1 83 ? -7.464 28.459 47.784 1.00 31.68 83 HIS A O 1
ATOM 547 N N . LEU A 1 84 ? -8.984 28.802 46.154 1.00 31.57 84 LEU A N 1
ATOM 548 C CA . LEU A 1 84 ? -9.723 27.570 46.411 1.00 30.62 84 LEU A CA 1
ATOM 549 C C . LEU A 1 84 ? -8.843 26.329 46.313 1.00 31.80 84 LEU A C 1
ATOM 550 O O . LEU A 1 84 ? -8.921 25.426 47.161 1.00 31.39 84 LEU A O 1
ATOM 555 N N . GLU A 1 85 ? -8.018 26.278 45.274 1.00 29.70 85 GLU A N 1
ATOM 556 C CA . GLU A 1 85 ? -7.123 25.145 45.077 1.00 30.84 85 GLU A CA 1
ATOM 557 C C . GLU A 1 85 ? -6.200 24.933 46.272 1.00 30.00 85 GLU A C 1
ATOM 558 O O . GLU A 1 85 ? -5.934 23.798 46.658 1.00 29.41 85 GLU A O 1
ATOM 564 N N . LEU A 1 86 ? -5.714 26.025 46.855 1.00 29.64 86 LEU A N 1
ATOM 565 C CA . LEU A 1 86 ? -4.825 25.937 48.010 1.00 30.67 86 LEU A CA 1
ATOM 566 C C . LEU A 1 86 ? -5.571 25.555 49.280 1.00 31.39 86 LEU A C 1
ATOM 567 O O . LEU A 1 86 ? -5.007 24.920 50.169 1.00 30.80 86 LEU A O 1
ATOM 572 N N . LYS A 1 87 ? -6.829 25.965 49.378 1.00 31.62 87 LYS A N 1
ATOM 573 C CA . LYS A 1 87 ? -7.626 25.609 50.542 1.00 35.55 87 LYS A CA 1
ATOM 574 C C . LYS A 1 87 ? -7.751 24.097 50.504 1.00 36.07 87 LYS A C 1
ATOM 575 O O . LYS A 1 87 ? -7.485 23.406 51.489 1.00 37.06 87 LYS A O 1
ATOM 581 N N . ARG A 1 88 ? -8.148 23.593 49.342 1.00 37.50 88 ARG A N 1
ATOM 582 C CA . ARG A 1 88 ? -8.312 22.166 49.148 1.00 37.94 88 ARG A CA 1
ATOM 583 C C . ARG A 1 88 ? -7.021 21.397 49.402 1.00 38.54 88 ARG A C 1
ATOM 584 O O . ARG A 1 88 ? -7.058 20.276 49.908 1.00 39.66 88 ARG A O 1
ATOM 592 N N . LEU A 1 89 ? -5.883 21.994 49.058 1.00 38.05 89 LEU A N 1
ATOM 593 C CA . LEU A 1 89 ? -4.588 21.356 49.283 1.00 39.02 89 LEU A CA 1
ATOM 594 C C . LEU A 1 89 ? -4.209 21.369 50.760 1.00 39.24 89 LEU A C 1
ATOM 595 O O . LEU A 1 89 ? -3.799 20.349 51.313 1.00 38.42 89 LEU A O 1
ATOM 600 N N . ILE A 1 90 ? -4.330 22.540 51.380 1.00 38.57 90 ILE A N 1
ATOM 601 C CA . ILE A 1 90 ? -4.003 22.719 52.792 1.00 39.85 90 ILE A CA 1
ATOM 602 C C . ILE A 1 90 ? -4.904 21.862 53.676 1.00 40.39 90 ILE A C 1
ATOM 603 O O . ILE A 1 90 ? -4.449 21.285 54.656 1.00 41.51 90 ILE A O 1
ATOM 608 N N . ARG A 1 91 ? -6.180 21.780 53.319 1.00 42.56 91 ARG A N 1
ATOM 609 C CA . ARG A 1 91 ? -7.140 21.003 54.093 1.00 43.97 91 ARG A CA 1
ATOM 610 C C . ARG A 1 91 ? -6.710 19.540 54.236 1.00 45.46 91 ARG A C 1
ATOM 611 O O . ARG A 1 91 ? -6.863 18.944 55.301 1.00 45.79 91 ARG A O 1
ATOM 619 N N . GLU A 1 92 ? -6.149 18.972 53.174 1.00 47.56 92 GLU A N 1
ATOM 620 C CA . GLU A 1 92 ? -5.726 17.572 53.195 1.00 50.32 92 GLU A CA 1
ATOM 621 C C . GLU A 1 9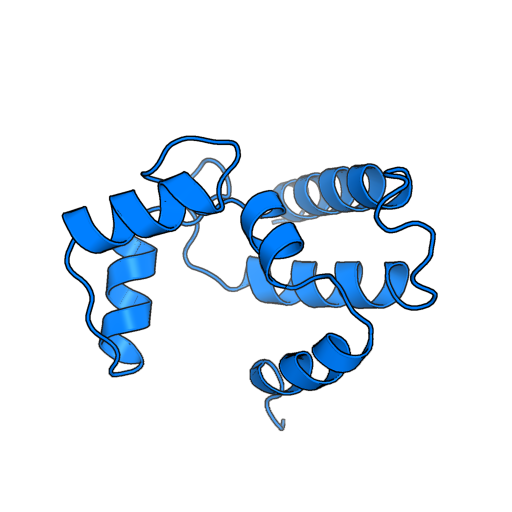2 ? -4.430 17.266 53.937 1.00 49.70 92 GLU A C 1
ATOM 622 O O . GLU A 1 92 ? -4.188 16.120 54.311 1.00 50.71 92 GLU A O 1
ATOM 628 N N . VAL A 1 93 ? -3.592 18.273 54.149 1.00 48.01 93 VAL A N 1
ATOM 629 C CA . VAL A 1 93 ? -2.329 18.042 54.843 1.00 46.17 93 VAL A CA 1
ATOM 630 C C . VAL A 1 93 ? -2.255 18.753 56.180 1.00 43.86 93 VAL A C 1
ATOM 631 O O . VAL A 1 93 ? -1.322 18.543 56.948 1.00 45.55 93 VAL A O 1
ATOM 635 N N . SER A 1 94 ? -3.245 19.585 56.464 1.00 42.04 94 SER A N 1
ATOM 636 C CA . SER A 1 94 ? -3.256 20.330 57.712 1.00 40.22 94 SER A CA 1
ATOM 637 C C . SER A 1 94 ? -4.103 19.706 58.816 1.00 41.88 94 SER A C 1
ATOM 638 O O . SER A 1 94 ? -5.020 18.927 58.556 1.00 42.34 94 SER A O 1
ATOM 641 N N . SER A 1 95 ? -3.771 20.046 60.056 1.00 41.31 95 SER A N 1
ATOM 642 C CA . SER A 1 95 ? -4.511 19.556 61.210 1.00 41.95 95 SER A CA 1
ATOM 643 C C . SER A 1 95 ? -5.328 20.740 61.701 1.00 40.41 95 SER A C 1
ATOM 644 O O . SER A 1 95 ? -6.145 20.619 62.612 1.00 42.63 95 SER A O 1
ATOM 647 N N . GLY A 1 96 ? -5.079 21.893 61.084 1.00 38.79 96 GLY A N 1
ATOM 648 C CA . GLY A 1 96 ? -5.784 23.110 61.435 1.00 36.30 96 GLY A CA 1
ATOM 649 C C . GLY A 1 96 ? -6.691 23.555 60.303 1.00 34.03 96 GLY A C 1
ATOM 650 O O . GLY A 1 96 ? -7.074 22.748 59.465 1.00 32.38 96 GLY A O 1
ATOM 651 N N . SER A 1 97 ? -7.029 24.839 60.265 1.00 33.93 97 SER A N 1
ATOM 652 C CA . SER A 1 97 ? -7.911 25.341 59.222 1.00 33.49 97 SER A CA 1
ATOM 653 C C . SER A 1 97 ? -7.283 25.203 57.834 1.00 32.71 97 SER A C 1
ATOM 654 O O . SER A 1 97 ? -6.077 25.000 57.690 1.00 32.73 97 SER A O 1
ATOM 657 N N . GLU A 1 98 ? -8.122 25.304 56.814 1.00 31.36 98 GLU A N 1
ATOM 658 C CA . GLU A 1 98 ? -7.671 25.189 55.436 1.00 31.18 98 GLU A CA 1
ATOM 659 C C . GLU A 1 98 ? -7.091 26.510 54.971 1.00 30.56 98 GLU A C 1
ATOM 660 O O . GLU A 1 98 ? -6.723 26.658 53.814 1.00 31.52 98 GLU A O 1
ATOM 666 N N . GLU A 1 99 ? -7.009 27.473 55.878 1.00 30.56 99 GLU A N 1
ATOM 667 C CA . GLU A 1 99 ? -6.474 28.774 55.523 1.00 33.18 99 GLU A CA 1
ATOM 668 C C . GLU A 1 99 ? -5.090 29.028 56.085 1.00 32.34 99 GLU A C 1
ATOM 669 O O . GLU A 1 99 ? -4.552 30.120 55.958 1.00 32.59 99 GLU A O 1
ATOM 675 N N . THR A 1 100 ? -4.504 28.013 56.700 1.00 32.41 100 THR A N 1
ATOM 676 C CA . THR A 1 100 ? -3.181 28.183 57.268 1.00 31.70 100 THR A CA 1
ATOM 677 C C . THR A 1 100 ? -2.297 26.964 57.090 1.00 30.79 100 THR A C 1
ATOM 678 O O . THR A 1 100 ? -2.769 25.831 57.100 1.00 28.76 100 THR A O 1
ATOM 682 N N . PHE A 1 101 ? -1.009 27.206 56.886 1.00 29.55 101 PHE A N 1
ATOM 683 C CA . PHE A 1 101 ? -0.060 26.114 56.778 1.00 29.49 101 PHE A CA 1
ATOM 684 C C . PHE A 1 101 ? 0.832 26.352 57.989 1.00 28.30 101 PHE A C 1
ATOM 685 O O . PHE A 1 101 ? 1.717 27.209 57.971 1.00 28.10 101 PHE A O 1
ATOM 693 N N . SER A 1 102 ? 0.560 25.603 59.054 1.00 27.62 102 SER A N 1
ATOM 694 C CA . SER A 1 102 ? 1.288 25.729 60.309 1.00 24.28 102 SER A CA 1
ATOM 695 C C . SER A 1 102 ? 2.652 25.057 60.282 1.00 22.95 102 SER A C 1
ATOM 696 O O . SER A 1 102 ? 3.000 24.337 59.340 1.00 23.72 102 SER A O 1
ATOM 699 N N . TYR A 1 103 ? 3.425 25.294 61.333 1.00 21.61 103 TYR A N 1
ATOM 700 C CA . TYR A 1 103 ? 4.743 24.693 61.424 1.00 23.87 103 TYR A CA 1
ATOM 701 C C . TYR A 1 103 ? 4.617 23.168 61.502 1.00 24.64 103 TYR A C 1
ATOM 702 O O . TYR A 1 103 ? 5.380 22.445 60.862 1.00 21.27 103 TYR A O 1
ATOM 711 N N . SER A 1 104 ? 3.651 22.675 62.275 1.00 25.00 104 SER A N 1
ATOM 712 C CA . SER A 1 104 ? 3.484 21.231 62.379 1.00 29.80 104 SER A CA 1
ATOM 713 C C . SER A 1 104 ? 3.059 20.650 61.028 1.00 28.70 104 SER A C 1
ATOM 714 O O . SER A 1 104 ? 3.551 19.583 60.638 1.00 28.62 104 SER A O 1
ATOM 717 N N . ASP A 1 105 ? 2.172 21.346 60.310 1.00 27.60 105 ASP A N 1
ATOM 718 C CA . ASP A 1 105 ? 1.749 20.892 58.979 1.00 27.54 105 ASP A CA 1
ATOM 719 C C . ASP A 1 105 ? 3.016 20.827 58.130 1.00 26.71 105 ASP A C 1
ATOM 720 O O . ASP A 1 105 ? 3.238 19.880 57.378 1.00 24.78 105 ASP A O 1
ATOM 725 N N . PHE A 1 106 ? 3.830 21.872 58.248 1.00 26.52 106 PHE A N 1
ATOM 726 C CA . PHE A 1 106 ? 5.089 21.976 57.518 1.00 26.06 106 PHE A CA 1
ATOM 727 C C . PHE A 1 106 ? 5.939 20.743 57.832 1.00 28.51 106 PHE A C 1
ATOM 728 O O . PHE A 1 106 ? 6.466 20.102 56.927 1.00 29.52 106 PHE A O 1
ATOM 736 N N . LEU A 1 107 ? 6.048 20.400 59.115 1.00 27.93 107 LEU A N 1
ATOM 737 C CA . LEU A 1 107 ? 6.839 19.245 59.516 1.00 29.61 107 LEU A CA 1
ATOM 738 C C . LEU A 1 107 ? 6.289 17.934 58.960 1.00 31.36 107 LEU A C 1
ATOM 739 O O . LEU A 1 107 ? 7.036 17.146 58.383 1.00 30.28 107 LEU A O 1
ATOM 744 N N . ARG A 1 108 ? 4.991 17.697 59.128 1.00 32.72 108 ARG A N 1
ATOM 745 C CA . ARG A 1 108 ? 4.396 16.455 58.627 1.00 35.43 108 ARG A CA 1
ATOM 746 C C . ARG A 1 108 ? 4.651 16.286 57.138 1.00 36.62 108 ARG A C 1
ATOM 747 O O . ARG A 1 108 ? 4.920 15.180 56.668 1.00 35.70 108 ARG A O 1
ATOM 755 N N . MET A 1 109 ? 4.568 17.386 56.399 1.00 38.32 109 MET A N 1
ATOM 756 C CA . MET A 1 109 ? 4.799 17.351 54.963 1.00 41.27 109 MET A CA 1
ATOM 757 C C . MET A 1 109 ? 6.241 16.986 54.624 1.00 42.30 109 MET A C 1
ATOM 758 O O . MET A 1 109 ? 6.485 16.156 53.757 1.00 40.28 109 MET A O 1
ATOM 763 N N . MET A 1 110 ? 7.188 17.612 55.315 1.00 44.97 110 MET A N 1
ATOM 764 C CA . MET A 1 110 ? 8.611 17.392 55.068 1.00 46.77 110 MET A CA 1
ATOM 765 C C . MET A 1 110 ? 9.186 16.081 55.597 1.00 49.54 110 MET A C 1
ATOM 766 O O . MET A 1 110 ? 10.040 15.474 54.953 1.00 50.02 110 MET A O 1
ATOM 771 N N . LEU A 1 111 ? 8.728 15.649 56.766 1.00 52.40 111 LEU A N 1
ATOM 772 C CA . LEU A 1 111 ? 9.232 14.419 57.364 1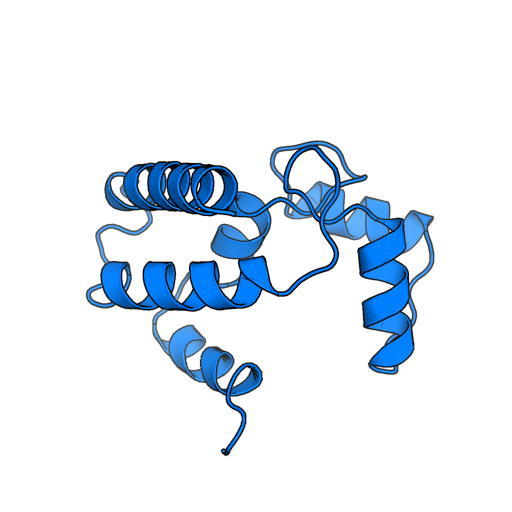.00 55.31 111 LEU A CA 1
ATOM 773 C C . LEU A 1 111 ? 8.825 13.157 56.617 1.00 58.06 111 LEU A C 1
ATOM 774 O O . LEU A 1 111 ? 8.105 13.209 55.620 1.00 58.08 111 LEU A O 1
ATOM 779 N N . GLY A 1 112 ? 9.304 12.019 57.108 1.00 61.49 112 GLY A N 1
ATOM 780 C CA . GLY A 1 112 ? 8.982 10.749 56.485 1.00 65.55 112 GLY A CA 1
ATOM 781 C C . GLY A 1 112 ? 10.209 9.994 56.010 1.00 67.67 112 GLY A C 1
ATOM 782 O O . GLY A 1 112 ? 11.340 10.369 56.331 1.00 68.37 112 GLY A O 1
ATOM 783 N N . LYS A 1 113 ? 9.973 8.929 55.247 1.00 68.96 113 LYS A N 1
ATOM 784 C CA . LYS A 1 113 ? 11.035 8.086 54.698 1.00 69.98 113 LYS A CA 1
ATOM 785 C C . LYS A 1 113 ? 12.364 8.827 54.601 1.00 69.21 113 LYS A C 1
ATOM 786 O O . LYS A 1 113 ? 12.457 9.867 53.957 1.00 69.43 113 LYS A O 1
ATOM 792 N N . ARG A 1 114 ? 13.389 8.284 55.246 1.00 68.48 114 ARG A N 1
ATOM 793 C CA . ARG A 1 114 ? 14.705 8.908 55.245 1.00 67.20 114 ARG A CA 1
ATOM 794 C C . ARG A 1 114 ? 15.217 9.325 53.869 1.00 64.69 114 ARG A C 1
ATOM 795 O O . ARG A 1 114 ? 16.131 10.140 53.775 1.00 64.56 114 ARG A O 1
ATOM 803 N N . SER A 1 115 ? 14.640 8.779 52.802 1.00 62.01 115 SER A N 1
ATOM 804 C CA . SER A 1 115 ? 15.070 9.157 51.457 1.00 58.87 115 SER A CA 1
ATOM 805 C C . SER A 1 115 ? 14.657 10.612 51.219 1.00 54.49 115 SER A C 1
ATOM 806 O O . SER A 1 115 ? 15.250 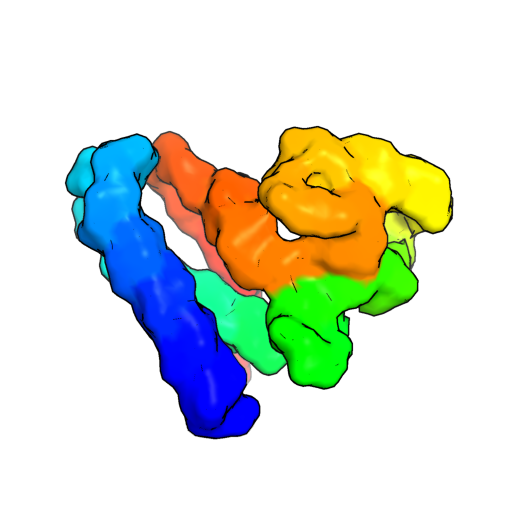11.320 50.406 1.00 55.57 115 SER A O 1
ATOM 809 N N . ALA A 1 116 ? 13.637 11.044 51.954 1.00 49.35 116 ALA A N 1
ATOM 810 C CA . ALA A 1 116 ? 13.116 12.403 51.868 1.00 44.34 116 ALA A CA 1
ATOM 811 C C . ALA A 1 116 ? 14.108 13.413 52.439 1.00 41.51 116 ALA A C 1
ATOM 812 O O . ALA A 1 116 ? 13.908 14.626 52.331 1.00 39.75 116 ALA A O 1
ATOM 814 N N . ILE A 1 117 ? 15.170 12.905 53.057 1.00 36.78 117 ILE A N 1
ATOM 815 C CA . ILE A 1 117 ? 16.195 13.757 53.639 1.00 35.95 117 ILE A CA 1
ATOM 816 C C . ILE A 1 117 ? 16.847 14.544 52.499 1.00 34.91 117 ILE A C 1
ATOM 817 O O . ILE A 1 117 ? 17.245 15.693 52.663 1.00 32.49 117 ILE A O 1
ATOM 822 N N . LEU A 1 118 ? 16.923 13.921 51.330 1.00 34.71 118 LEU A N 1
ATOM 823 C CA . LEU A 1 118 ? 17.538 14.563 50.182 1.00 34.44 118 LEU A CA 1
ATOM 824 C C . LEU A 1 118 ? 16.783 15.811 49.747 1.00 32.89 118 LEU A C 1
ATOM 825 O O . LEU A 1 118 ? 17.369 16.737 49.187 1.00 31.72 118 LEU A O 1
ATOM 830 N N . ARG A 1 119 ? 15.481 15.841 50.012 1.00 32.01 119 ARG A N 1
ATOM 831 C CA . ARG A 1 119 ? 14.668 16.993 49.648 1.00 30.30 119 ARG A CA 1
ATOM 832 C C . ARG A 1 119 ? 15.144 18.235 50.386 1.00 26.29 119 ARG A C 1
ATOM 833 O O . ARG A 1 119 ? 14.854 19.358 49.983 1.00 25.21 119 ARG A O 1
ATOM 841 N N . MET A 1 120 ? 15.879 18.037 51.469 1.00 24.71 120 MET A N 1
ATOM 842 C CA . MET A 1 120 ? 16.346 19.174 52.250 1.00 25.10 120 MET A CA 1
ATOM 843 C C . MET A 1 120 ? 17.335 20.101 51.550 1.00 24.81 120 MET A C 1
ATOM 844 O O . MET A 1 120 ? 17.533 21.233 51.992 1.00 23.34 120 MET A O 1
ATOM 849 N N . ILE A 1 121 ? 17.951 19.640 50.465 1.00 22.66 121 ILE A N 1
ATOM 850 C CA . ILE A 1 121 ? 18.895 20.494 49.751 1.00 23.91 121 ILE A CA 1
ATOM 851 C C . ILE A 1 121 ? 18.198 21.660 49.049 1.00 23.63 121 ILE A C 1
ATOM 852 O O . ILE A 1 121 ? 18.854 22.578 48.562 1.00 25.12 121 ILE A O 1
ATOM 857 N N . LEU A 1 122 ? 16.870 21.618 48.992 1.00 26.46 122 LEU A N 1
ATOM 858 C CA . LEU A 1 122 ? 16.096 22.701 48.382 1.00 29.78 122 LEU A CA 1
ATOM 859 C C . LEU A 1 122 ? 16.292 23.976 49.195 1.00 30.91 122 LEU A C 1
ATOM 860 O O . LEU A 1 122 ? 16.177 25.078 48.666 1.00 33.52 122 LEU A O 1
ATOM 865 N N . MET A 1 123 ? 16.580 23.804 50.484 1.00 32.22 123 MET A N 1
ATOM 866 C CA . MET 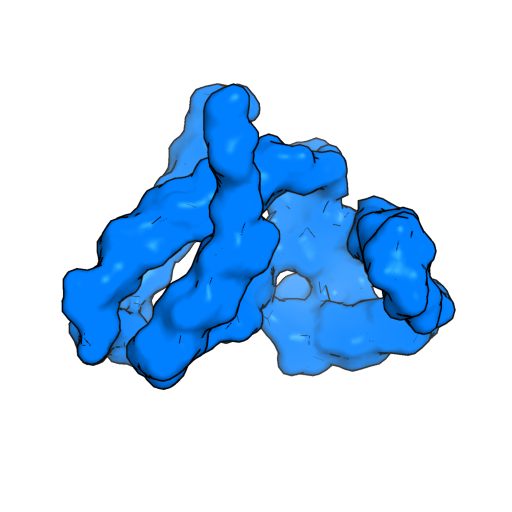A 1 123 ? 16.808 24.915 51.408 1.00 34.80 123 MET A CA 1
ATOM 867 C C . MET A 1 123 ? 18.249 25.393 51.321 1.00 35.35 123 MET A C 1
ATOM 868 O O . MET A 1 123 ? 18.577 26.476 51.808 1.00 35.47 123 MET A O 1
ATOM 873 N N . TYR A 1 124 ? 19.122 24.586 50.732 1.00 34.14 124 TYR A N 1
ATOM 874 C CA . TYR A 1 124 ? 20.512 24.991 50.678 1.00 34.64 124 TYR A CA 1
ATOM 875 C C . TYR A 1 124 ? 20.787 26.218 49.826 1.00 35.66 124 TYR A C 1
ATOM 876 O O . TYR A 1 124 ? 20.293 26.346 48.706 1.00 35.29 124 TYR A O 1
ATOM 885 N N . GLU A 1 125 ? 21.593 27.114 50.376 1.00 39.18 125 GLU A N 1
ATOM 886 C CA . GLU A 1 125 ? 21.991 28.321 49.679 1.00 44.01 125 GLU A CA 1
ATOM 887 C C . GLU A 1 125 ? 23.449 28.583 50.038 1.00 44.73 125 GLU A C 1
ATOM 888 O O . GLU A 1 125 ? 23.803 28.703 51.210 1.00 45.54 125 GLU A O 1
ATOM 894 N N . GLU A 1 126 ? 24.301 28.638 49.022 1.00 45.98 126 GLU A N 1
ATOM 895 C CA . GLU A 1 126 ? 25.719 28.872 49.242 1.00 48.41 126 GLU A CA 1
ATOM 896 C C . GLU A 1 126 ? 25.972 30.300 49.720 1.00 52.38 126 GLU A C 1
ATOM 897 O O . GLU A 1 126 ? 25.335 31.244 49.253 1.00 53.74 126 GLU A O 1
ATOM 903 N N . LYS A 1 127 ? 26.892 30.455 50.664 1.00 55.58 127 LYS A N 1
ATOM 904 C CA . LYS A 1 127 ? 27.236 31.777 51.170 1.00 58.62 127 LYS A CA 1
ATOM 905 C C . LYS A 1 127 ? 28.439 32.307 50.395 1.00 59.99 127 LYS A C 1
ATOM 906 O O . LYS A 1 127 ? 28.348 33.431 49.855 1.00 62.22 127 LYS A O 1
#